Protein AF-A0A542B113-F1 (afdb_monomer_lite)

Structure (mmCIF, N/CA/C/O backbone):
dat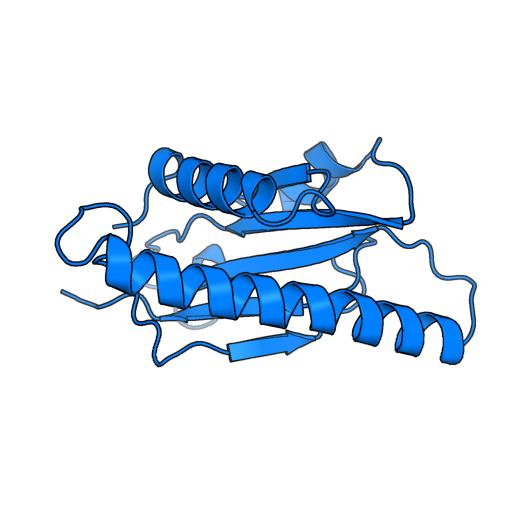a_AF-A0A542B113-F1
#
_entry.id   AF-A0A542B113-F1
#
loop_
_atom_site.group_PDB
_atom_site.id
_atom_site.type_symbol
_atom_site.label_atom_id
_atom_site.label_alt_id
_atom_site.label_comp_id
_atom_site.label_asym_id
_atom_site.label_entity_id
_atom_site.label_seq_id
_atom_site.pdbx_PDB_ins_code
_atom_site.Cartn_x
_atom_site.Cartn_y
_atom_site.Cartn_z
_atom_site.occupancy
_atom_site.B_iso_or_equiv
_atom_site.auth_seq_id
_atom_site.auth_comp_id
_atom_site.auth_asym_id
_atom_site.auth_atom_id
_atom_site.pdbx_PDB_model_num
ATOM 1 N N . MET A 1 1 ? -9.729 6.987 15.997 1.00 68.25 1 MET A N 1
ATOM 2 C CA . MET A 1 1 ? -8.638 7.813 15.447 1.00 68.25 1 MET A CA 1
ATOM 3 C C . MET A 1 1 ? -7.446 6.905 15.204 1.00 68.25 1 MET A C 1
ATOM 5 O O . MET A 1 1 ? -7.025 6.197 16.123 1.00 68.25 1 MET A O 1
ATOM 9 N N . ILE A 1 2 ? -6.963 6.889 13.962 1.00 77.31 2 ILE A N 1
ATOM 10 C CA . ILE A 1 2 ? -5.740 6.185 13.570 1.00 77.31 2 ILE A CA 1
ATOM 11 C C . ILE A 1 2 ? -4.550 7.039 14.010 1.00 77.31 2 ILE A C 1
ATOM 13 O O . ILE A 1 2 ? -4.534 8.242 13.776 1.00 77.31 2 ILE A O 1
ATOM 17 N N . THR A 1 3 ? -3.597 6.423 14.702 1.00 83.06 3 THR A N 1
ATOM 18 C CA . THR A 1 3 ? -2.345 7.059 15.127 1.00 83.06 3 THR A CA 1
ATOM 19 C C . THR A 1 3 ? -1.192 6.494 14.310 1.00 83.06 3 THR A C 1
ATOM 21 O O . THR A 1 3 ? -1.304 5.391 13.773 1.00 83.06 3 THR A O 1
ATOM 24 N N . GLU A 1 4 ? -0.066 7.201 14.273 1.00 84.25 4 GLU A N 1
ATOM 25 C CA . GLU A 1 4 ? 1.159 6.738 13.609 1.00 84.25 4 GLU A CA 1
ATOM 26 C C . GLU A 1 4 ? 1.586 5.349 14.103 1.00 84.25 4 GLU A C 1
ATOM 28 O O . GLU A 1 4 ? 1.795 4.446 13.303 1.00 84.25 4 GLU A O 1
ATOM 33 N N . ALA A 1 5 ? 1.580 5.119 15.421 1.00 85.38 5 ALA A N 1
ATOM 34 C CA . ALA A 1 5 ? 1.915 3.816 16.000 1.00 85.38 5 ALA A CA 1
ATOM 35 C C . ALA A 1 5 ? 0.974 2.684 15.543 1.00 85.38 5 ALA A C 1
ATOM 37 O O . ALA A 1 5 ? 1.412 1.552 15.345 1.00 85.38 5 ALA A O 1
ATOM 38 N N . LYS A 1 6 ? -0.326 2.967 15.370 1.00 85.62 6 LYS A N 1
ATOM 39 C CA . LYS A 1 6 ? -1.275 1.975 14.841 1.00 85.62 6 LYS A CA 1
ATOM 40 C C . LYS A 1 6 ? -1.009 1.689 13.371 1.00 85.62 6 LYS A C 1
ATOM 42 O O . LYS A 1 6 ? -1.019 0.530 12.974 1.00 85.62 6 LYS A O 1
ATOM 47 N N . LEU A 1 7 ? -0.796 2.739 12.586 1.00 88.19 7 LEU A N 1
ATOM 48 C CA . LEU A 1 7 ? -0.537 2.637 11.159 1.00 88.19 7 LEU A CA 1
ATOM 49 C C . LEU A 1 7 ? 0.755 1.859 10.893 1.00 88.19 7 LEU A C 1
ATOM 51 O O . LEU A 1 7 ? 0.715 0.863 10.177 1.00 88.19 7 LEU A O 1
ATOM 55 N N . SER A 1 8 ? 1.843 2.231 11.567 1.00 89.31 8 SER A N 1
ATOM 56 C CA . SER A 1 8 ? 3.124 1.526 11.509 1.00 89.31 8 SER A CA 1
ATOM 57 C C . SER A 1 8 ? 2.965 0.046 11.869 1.00 89.31 8 SER A C 1
ATOM 59 O O . SER A 1 8 ? 3.348 -0.822 11.087 1.00 89.31 8 SER A O 1
ATOM 61 N N . ARG A 1 9 ? 2.254 -0.273 12.962 1.00 90.12 9 ARG A N 1
ATOM 62 C CA . ARG A 1 9 ? 1.971 -1.666 13.342 1.00 90.12 9 ARG A CA 1
ATOM 63 C C . ARG A 1 9 ? 1.197 -2.437 12.268 1.00 90.12 9 ARG A C 1
ATOM 65 O O . ARG A 1 9 ? 1.517 -3.591 12.002 1.00 90.12 9 ARG A O 1
ATOM 72 N N . ILE A 1 10 ? 0.185 -1.828 11.646 1.00 90.12 10 ILE A N 1
ATOM 73 C CA . ILE A 1 10 ? -0.560 -2.464 10.546 1.00 90.12 10 ILE A CA 1
ATOM 74 C C . ILE A 1 10 ? 0.379 -2.735 9.366 1.00 90.12 10 ILE A C 1
ATOM 76 O O . ILE A 1 10 ? 0.360 -3.833 8.815 1.00 90.12 10 ILE A O 1
ATOM 80 N N . GLN A 1 11 ? 1.237 -1.777 9.011 1.00 92.12 11 GLN A N 1
ATOM 81 C CA . GLN A 1 11 ? 2.191 -1.942 7.917 1.00 92.12 11 GLN A CA 1
ATOM 82 C C . GLN A 1 11 ? 3.249 -3.018 8.210 1.00 92.12 11 GLN A C 1
ATOM 84 O O . GLN A 1 11 ? 3.617 -3.771 7.312 1.00 92.12 11 GLN A O 1
ATOM 89 N N . GLU A 1 12 ? 3.752 -3.106 9.443 1.00 92.62 12 GLU A N 1
ATOM 90 C CA . GLU A 1 12 ? 4.682 -4.160 9.874 1.00 92.62 12 GLU A CA 1
ATOM 91 C C . GLU A 1 12 ? 4.045 -5.547 9.767 1.00 92.62 12 GLU A C 1
ATOM 93 O O . GLU A 1 12 ? 4.648 -6.468 9.214 1.00 92.62 12 GLU A O 1
ATOM 98 N N . MET A 1 13 ? 2.805 -5.692 10.245 1.00 91.81 13 MET A N 1
ATOM 99 C CA . MET A 1 13 ? 2.077 -6.955 10.143 1.00 91.81 13 MET A CA 1
ATOM 100 C C . MET A 1 13 ? 1.790 -7.327 8.679 1.00 91.81 13 MET A C 1
ATOM 102 O O . MET A 1 13 ? 1.911 -8.495 8.317 1.00 91.81 13 MET A O 1
ATOM 106 N N . ALA A 1 14 ? 1.473 -6.348 7.828 1.00 91.62 14 ALA A N 1
ATOM 107 C CA . ALA A 1 14 ? 1.259 -6.568 6.400 1.00 91.62 14 ALA A CA 1
ATOM 108 C C . ALA A 1 14 ? 2.533 -7.031 5.683 1.00 91.62 14 ALA A C 1
ATOM 110 O O . ALA A 1 14 ? 2.501 -7.969 4.892 1.00 91.62 14 ALA A O 1
ATOM 111 N N . LYS A 1 15 ? 3.673 -6.403 5.987 1.00 92.19 15 LYS A N 1
ATOM 112 C CA . LYS A 1 15 ? 4.979 -6.798 5.451 1.00 92.19 15 LYS A CA 1
ATOM 113 C C . LYS A 1 15 ? 5.392 -8.200 5.911 1.00 92.19 15 LYS A C 1
ATOM 115 O O . LYS A 1 15 ? 5.993 -8.939 5.138 1.00 92.19 15 LYS A O 1
ATOM 120 N N . ALA A 1 16 ? 5.064 -8.583 7.146 1.00 91.44 16 ALA A N 1
ATOM 121 C CA . ALA A 1 16 ? 5.314 -9.938 7.636 1.00 91.44 16 ALA A CA 1
ATOM 122 C C . ALA A 1 16 ? 4.499 -11.000 6.871 1.00 91.44 16 ALA A C 1
ATOM 124 O O . ALA A 1 16 ? 4.995 -12.104 6.655 1.00 91.44 16 ALA A O 1
ATOM 125 N N . ASP A 1 17 ? 3.279 -10.664 6.440 1.00 90.94 17 ASP A N 1
ATOM 126 C CA . ASP A 1 17 ? 2.419 -11.549 5.643 1.00 90.94 17 ASP A CA 1
ATOM 127 C C . ASP A 1 17 ? 2.775 -11.562 4.148 1.00 90.94 17 ASP A C 1
ATOM 129 O O . ASP A 1 17 ? 2.632 -12.590 3.485 1.00 90.94 17 ASP A O 1
ATOM 133 N N . ASN A 1 18 ? 3.289 -10.447 3.623 1.00 89.75 18 ASN A N 1
ATOM 134 C CA . ASN A 1 18 ? 3.697 -10.260 2.229 1.00 89.75 18 ASN A CA 1
ATOM 135 C C . ASN A 1 18 ? 5.179 -9.816 2.156 1.00 89.75 18 ASN A C 1
ATOM 137 O O . ASN A 1 18 ? 5.452 -8.622 1.992 1.00 89.75 18 ASN A O 1
ATOM 141 N N . PRO A 1 19 ? 6.149 -10.753 2.293 1.00 89.31 19 PRO A N 1
ATOM 142 C CA . PRO A 1 19 ? 7.594 -10.464 2.341 1.00 89.31 19 PRO A CA 1
ATOM 143 C C . PRO A 1 19 ? 8.180 -9.818 1.073 1.00 89.31 19 PRO A C 1
ATOM 145 O O . PRO A 1 19 ? 9.345 -9.393 1.044 1.00 89.31 19 PRO A O 1
ATOM 148 N N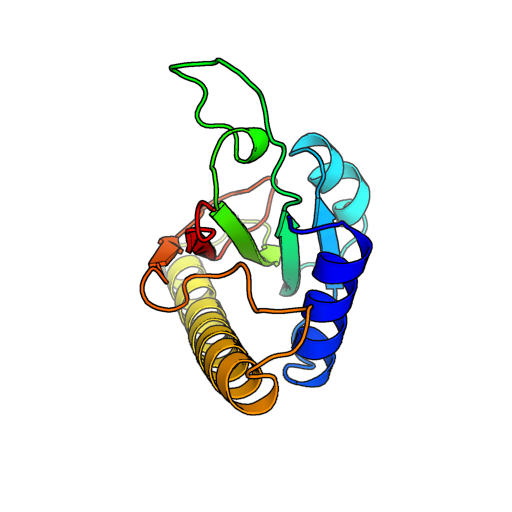 . GLU A 1 20 ? 7.405 -9.788 -0.006 1.00 91.50 20 GLU A N 1
ATOM 149 C CA . GLU A 1 20 ? 7.693 -9.060 -1.232 1.00 91.50 20 GLU A CA 1
ATOM 150 C C . GLU A 1 20 ? 7.690 -7.543 -1.000 1.00 91.50 20 GLU A C 1
ATOM 152 O O . GLU A 1 20 ? 8.466 -6.842 -1.645 1.00 91.50 20 GLU A O 1
ATOM 157 N N . ILE A 1 21 ? 6.926 -7.049 -0.017 1.00 92.44 21 ILE A N 1
ATOM 158 C CA . ILE A 1 21 ? 6.996 -5.664 0.462 1.00 92.44 21 ILE A CA 1
ATOM 159 C C . ILE A 1 21 ? 8.350 -5.454 1.150 1.00 92.44 21 ILE A C 1
ATOM 161 O O . ILE A 1 21 ? 8.585 -5.894 2.279 1.00 92.44 21 ILE A O 1
ATOM 165 N N . LYS A 1 22 ? 9.273 -4.762 0.479 1.00 91.31 22 LYS A N 1
ATOM 166 C CA . LYS A 1 22 ? 10.623 -4.516 1.010 1.00 91.31 22 LYS A CA 1
ATOM 167 C C . LYS A 1 22 ? 10.647 -3.369 1.997 1.00 91.31 22 LYS A C 1
ATOM 169 O O . LYS A 1 22 ? 11.343 -3.458 3.012 1.00 91.31 22 LYS A O 1
ATOM 174 N N . HIS A 1 23 ? 9.798 -2.370 1.789 1.00 90.25 23 HIS A N 1
ATOM 175 C CA . HIS A 1 23 ? 9.740 -1.178 2.628 1.00 90.25 23 HIS A CA 1
ATOM 176 C C . HIS A 1 23 ? 8.313 -0.869 3.044 1.00 90.25 23 HIS A C 1
ATOM 178 O O . HIS A 1 23 ? 7.389 -0.955 2.240 1.00 90.25 23 HIS A O 1
ATOM 184 N N . ASN A 1 24 ? 8.144 -0.490 4.305 1.00 90.50 24 ASN A N 1
ATOM 185 C CA . ASN A 1 24 ? 6.943 0.151 4.804 1.00 90.50 24 ASN A CA 1
ATOM 186 C C . ASN A 1 24 ? 7.308 1.545 5.315 1.00 90.50 24 ASN A C 1
ATOM 188 O O . ASN A 1 24 ? 8.206 1.695 6.137 1.00 90.50 24 ASN A O 1
ATOM 192 N N . ILE A 1 25 ? 6.640 2.569 4.798 1.00 89.69 25 ILE A N 1
ATOM 193 C CA . ILE A 1 25 ? 6.945 3.966 5.119 1.00 89.69 25 ILE A CA 1
ATOM 194 C C . ILE A 1 25 ? 5.656 4.627 5.583 1.00 89.69 25 ILE A C 1
ATOM 196 O O . ILE A 1 25 ? 4.631 4.536 4.906 1.00 89.69 25 ILE A O 1
ATOM 200 N N . THR A 1 26 ? 5.680 5.270 6.745 1.00 88.88 26 THR A N 1
ATOM 201 C CA . THR A 1 26 ? 4.566 6.109 7.185 1.00 88.88 26 THR A CA 1
ATOM 202 C C . THR A 1 26 ? 4.780 7.524 6.658 1.00 88.88 26 THR A C 1
ATOM 204 O O . THR A 1 26 ? 5.831 8.117 6.882 1.00 88.88 26 THR A O 1
ATOM 207 N N . LEU A 1 27 ? 3.795 8.047 5.934 1.00 83.56 27 LEU A N 1
ATOM 208 C CA . LEU A 1 27 ? 3.799 9.387 5.362 1.00 83.56 27 LEU A CA 1
ATOM 209 C C . LEU A 1 27 ? 2.896 10.295 6.192 1.00 83.56 27 LEU A C 1
ATOM 211 O O . LEU A 1 27 ? 1.734 9.960 6.448 1.00 83.56 27 LEU A O 1
ATOM 215 N N . VAL A 1 28 ? 3.420 11.456 6.576 1.00 76.62 28 VAL A N 1
ATOM 216 C CA . VAL A 1 28 ? 2.618 12.545 7.148 1.00 76.62 28 VAL A CA 1
ATOM 217 C C . VAL A 1 28 ? 2.269 13.544 6.047 1.00 76.62 28 VAL A C 1
ATOM 219 O O . VAL A 1 28 ? 1.158 14.075 6.016 1.00 76.62 28 VAL A O 1
ATOM 222 N N . THR A 1 29 ? 3.198 13.759 5.114 1.00 73.56 29 THR A N 1
ATOM 223 C CA . THR A 1 29 ? 3.035 14.618 3.938 1.00 73.56 29 THR A CA 1
ATOM 224 C C . THR A 1 29 ? 3.629 13.968 2.684 1.00 73.56 29 THR A C 1
ATOM 226 O O . THR A 1 29 ? 4.466 13.071 2.771 1.00 73.56 29 THR A O 1
ATOM 229 N N . ASP A 1 30 ? 3.241 14.445 1.499 1.00 71.44 30 ASP A N 1
ATOM 230 C CA . ASP A 1 30 ? 3.821 13.978 0.228 1.00 71.44 30 ASP A CA 1
ATOM 231 C C . ASP A 1 30 ? 5.314 14.334 0.078 1.00 71.44 30 ASP A C 1
ATOM 233 O O . ASP A 1 30 ? 6.027 13.720 -0.719 1.00 71.44 30 ASP A O 1
ATOM 237 N N . GLU A 1 31 ? 5.804 15.330 0.823 1.00 76.69 31 GLU A N 1
ATOM 238 C CA . GLU A 1 31 ? 7.213 15.744 0.805 1.00 76.69 31 GLU A CA 1
ATOM 239 C C . GLU A 1 31 ? 8.128 14.666 1.404 1.00 76.69 31 GLU A C 1
ATOM 241 O O . GLU A 1 31 ? 9.264 14.490 0.953 1.00 76.69 31 GLU A O 1
ATOM 246 N N . ASP A 1 32 ? 7.599 13.876 2.343 1.00 73.88 32 ASP A N 1
ATOM 247 C CA . ASP A 1 32 ? 8.319 12.792 3.012 1.00 73.88 32 ASP A CA 1
ATOM 248 C C . ASP A 1 32 ? 8.744 11.691 2.026 1.00 73.88 32 ASP A C 1
ATOM 250 O O . ASP A 1 32 ? 9.775 11.038 2.209 1.00 73.88 32 ASP A O 1
ATOM 254 N N . VAL A 1 33 ? 7.997 11.506 0.931 1.00 79.56 33 VAL A N 1
ATOM 255 C CA . VAL A 1 33 ? 8.246 10.441 -0.052 1.00 79.56 33 VAL A CA 1
ATOM 256 C C . VAL A 1 33 ? 9.652 10.545 -0.626 1.00 79.56 33 VAL A C 1
ATOM 258 O O . VAL A 1 33 ? 10.385 9.557 -0.645 1.00 79.56 33 VAL A O 1
ATOM 261 N N . ALA A 1 34 ? 10.069 11.737 -1.058 1.00 76.12 34 ALA A N 1
ATOM 262 C CA . ALA A 1 34 ? 11.384 11.927 -1.665 1.00 76.12 34 ALA A CA 1
ATOM 263 C C . ALA A 1 34 ? 12.525 11.704 -0.658 1.00 76.12 34 ALA A C 1
ATOM 265 O O . ALA A 1 34 ? 13.608 11.269 -1.047 1.00 76.12 34 ALA A O 1
ATOM 266 N N . ILE A 1 35 ? 12.279 11.959 0.631 1.00 78.25 35 ILE A N 1
ATOM 267 C CA . ILE A 1 35 ? 13.257 11.764 1.705 1.00 78.25 35 ILE A CA 1
ATOM 268 C C . ILE A 1 35 ? 13.502 10.269 1.925 1.00 78.25 35 ILE A C 1
ATOM 270 O O . ILE A 1 35 ? 14.652 9.834 1.962 1.00 78.25 35 ILE A O 1
ATOM 274 N N . PHE A 1 36 ? 12.434 9.475 2.019 1.00 76.75 36 PHE A N 1
ATOM 275 C CA . PHE A 1 36 ? 12.539 8.046 2.321 1.00 76.75 36 PHE A CA 1
ATOM 276 C C . PHE A 1 36 ? 12.904 7.176 1.115 1.00 76.75 36 PHE A C 1
ATOM 278 O O . PHE A 1 36 ? 13.395 6.063 1.290 1.00 76.75 36 PHE A O 1
ATOM 285 N N . THR A 1 37 ? 12.678 7.657 -0.109 1.00 78.69 37 THR A N 1
ATOM 286 C CA . THR A 1 37 ? 12.806 6.828 -1.321 1.00 78.69 37 THR A CA 1
ATOM 287 C C . THR A 1 37 ? 14.003 7.165 -2.206 1.00 78.69 37 THR A C 1
ATOM 289 O O . THR A 1 37 ? 14.253 6.455 -3.189 1.00 78.69 37 THR A O 1
ATOM 292 N N . ARG A 1 38 ? 14.772 8.209 -1.859 1.00 76.69 38 ARG A N 1
ATOM 293 C CA . ARG A 1 38 ? 15.922 8.684 -2.646 1.00 76.69 38 ARG A CA 1
ATOM 294 C C . ARG A 1 38 ? 16.880 7.552 -3.013 1.00 76.69 38 ARG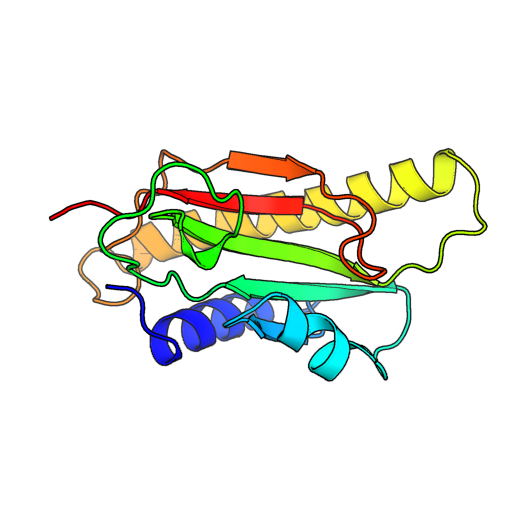 A C 1
ATOM 296 O O . ARG A 1 38 ? 17.159 7.346 -4.192 1.00 76.69 38 ARG A O 1
ATOM 303 N N . ASP A 1 39 ? 17.289 6.778 -2.013 1.00 78.75 39 ASP A N 1
ATOM 304 C CA . ASP A 1 39 ? 18.347 5.768 -2.135 1.00 78.75 39 ASP A CA 1
ATOM 305 C C . ASP A 1 39 ? 17.787 4.342 -2.328 1.00 78.75 39 ASP A C 1
ATOM 307 O O . ASP A 1 39 ? 18.520 3.357 -2.263 1.00 78.75 39 ASP A O 1
ATOM 311 N N . MET A 1 40 ? 16.477 4.217 -2.570 1.00 83.00 40 MET A N 1
ATOM 312 C CA . MET A 1 40 ? 15.821 2.924 -2.757 1.00 83.00 40 MET A CA 1
ATOM 313 C C . MET A 1 40 ? 16.153 2.318 -4.134 1.00 83.00 40 MET A C 1
ATOM 315 O O . MET A 1 40 ? 16.079 3.044 -5.134 1.00 83.00 40 MET A O 1
ATOM 319 N N . PRO A 1 41 ? 16.487 1.018 -4.218 1.00 81.00 41 PRO A N 1
ATOM 320 C CA . PRO A 1 41 ? 16.628 0.310 -5.487 1.00 81.00 41 PRO A CA 1
ATOM 321 C C . PRO A 1 41 ? 15.358 0.363 -6.352 1.00 81.00 41 PRO A C 1
ATOM 323 O O . PRO A 1 41 ? 14.242 0.489 -5.847 1.00 81.00 41 PRO A O 1
ATOM 326 N N . GLY A 1 42 ? 15.536 0.275 -7.673 1.00 80.94 42 GLY A N 1
ATOM 327 C CA . GLY A 1 42 ? 14.424 0.050 -8.601 1.00 80.94 42 GLY A CA 1
ATOM 328 C C . GLY A 1 42 ? 13.807 -1.339 -8.412 1.00 80.94 42 GLY A C 1
ATOM 329 O O . GLY A 1 42 ? 14.451 -2.238 -7.875 1.00 80.94 42 GLY A O 1
ATOM 330 N N . ASP A 1 43 ? 12.558 -1.494 -8.847 1.00 81.44 43 ASP A N 1
ATOM 331 C CA . ASP A 1 43 ? 11.777 -2.739 -8.825 1.00 81.44 43 ASP A CA 1
ATOM 332 C C . ASP A 1 43 ? 11.504 -3.320 -7.423 1.00 81.44 43 ASP A C 1
ATOM 334 O O . ASP A 1 43 ? 11.087 -4.470 -7.274 1.00 81.44 43 ASP A O 1
ATOM 338 N N . GLU A 1 44 ? 11.661 -2.514 -6.371 1.00 88.38 44 GLU A N 1
ATOM 339 C CA . GLU A 1 44 ? 11.240 -2.879 -5.019 1.00 88.38 44 GLU A CA 1
ATOM 340 C C . GLU A 1 44 ? 9.802 -2.438 -4.735 1.00 88.38 44 GLU A C 1
ATOM 342 O O . GLU A 1 44 ? 9.416 -1.298 -5.009 1.00 88.38 44 GLU A O 1
ATOM 347 N N . LEU A 1 45 ? 9.016 -3.352 -4.156 1.00 91.25 45 LEU A N 1
ATOM 348 C CA . LEU A 1 45 ? 7.649 -3.090 -3.722 1.00 91.25 45 LEU A CA 1
ATOM 349 C C . LEU A 1 45 ? 7.652 -2.373 -2.371 1.00 91.25 45 LEU A C 1
ATOM 351 O O . LEU A 1 45 ? 8.249 -2.844 -1.395 1.00 91.25 45 LEU A O 1
ATOM 355 N N . VAL A 1 46 ? 6.924 -1.265 -2.301 1.00 93.25 46 VAL A N 1
ATOM 356 C CA . VAL A 1 46 ? 6.822 -0.405 -1.123 1.00 93.25 46 VAL A CA 1
ATOM 357 C C . VAL A 1 46 ? 5.374 -0.245 -0.708 1.00 93.25 46 VAL A C 1
ATOM 359 O O . VAL A 1 46 ? 4.508 -0.002 -1.546 1.00 93.25 46 VAL A O 1
ATOM 362 N N . LEU A 1 47 ? 5.136 -0.329 0.599 1.00 94.25 47 LEU A N 1
ATOM 363 C CA . LEU A 1 47 ? 3.872 0.007 1.236 1.00 94.25 47 LEU A CA 1
ATOM 364 C C . LEU A 1 47 ? 3.988 1.357 1.950 1.00 94.25 47 LEU A C 1
ATOM 366 O O . LEU A 1 47 ? 4.497 1.439 3.071 1.00 94.25 47 LEU A O 1
ATOM 370 N N . PHE A 1 48 ? 3.463 2.412 1.345 1.00 92.56 48 PHE A N 1
ATOM 371 C CA . PHE A 1 48 ? 3.266 3.678 2.038 1.00 92.56 48 PHE A CA 1
ATOM 372 C C . PHE A 1 48 ? 1.949 3.644 2.809 1.00 92.56 48 PHE A C 1
ATOM 374 O O . PHE A 1 48 ? 0.935 3.185 2.293 1.00 92.56 48 PHE A O 1
ATOM 381 N N . GLY A 1 49 ? 1.948 4.134 4.039 1.00 90.69 49 GLY A N 1
ATOM 382 C CA . GLY A 1 49 ? 0.750 4.328 4.846 1.00 90.69 49 GLY A CA 1
ATOM 383 C C . GLY A 1 49 ? 0.626 5.804 5.156 1.00 90.69 49 GLY A C 1
ATOM 384 O O . GLY A 1 49 ? 1.575 6.388 5.668 1.00 90.69 49 GLY A O 1
ATOM 385 N N . VAL A 1 50 ? -0.517 6.412 4.862 1.00 87.69 50 VAL A N 1
ATOM 386 C CA . VAL A 1 50 ? -0.721 7.844 5.102 1.00 87.69 50 VAL A CA 1
ATOM 387 C C . VAL A 1 50 ? -1.420 8.043 6.432 1.00 87.69 50 VAL A C 1
ATOM 389 O O . VAL A 1 50 ? -2.476 7.454 6.679 1.00 87.69 50 VAL A O 1
ATOM 392 N N . LEU A 1 51 ? -0.851 8.888 7.288 1.00 81.94 51 LEU A N 1
ATOM 393 C CA . LEU A 1 51 ? -1.520 9.292 8.513 1.00 81.94 51 LEU A CA 1
ATOM 394 C C . LEU A 1 51 ? -2.694 10.224 8.159 1.00 81.94 51 LEU A C 1
ATOM 396 O O . LEU A 1 51 ? -2.467 11.313 7.629 1.00 81.94 51 LEU A O 1
ATOM 400 N N . PRO A 1 52 ? -3.950 9.850 8.460 1.00 69.00 52 PRO A N 1
ATOM 401 C CA . PRO A 1 52 ? -5.078 10.742 8.230 1.00 69.00 52 PRO A CA 1
ATOM 402 C C . PRO A 1 52 ? -4.969 11.948 9.166 1.00 69.00 52 PRO A C 1
ATOM 404 O O . PRO A 1 52 ? -5.004 11.801 10.391 1.00 69.00 52 PRO A O 1
ATOM 407 N N . SER A 1 53 ? -4.845 13.150 8.603 1.00 57.50 53 SER A N 1
ATOM 408 C CA . SER A 1 53 ? -4.861 14.387 9.382 1.00 57.50 53 SER A CA 1
ATOM 409 C C . SER A 1 53 ? -6.298 14.910 9.468 1.00 57.50 53 SER A C 1
ATOM 411 O O . SER A 1 53 ? -6.975 15.098 8.462 1.00 57.50 53 SER A O 1
ATOM 413 N N . PHE A 1 54 ? -6.815 15.127 10.678 1.00 54.88 54 PHE A N 1
ATOM 414 C CA . PHE A 1 54 ? -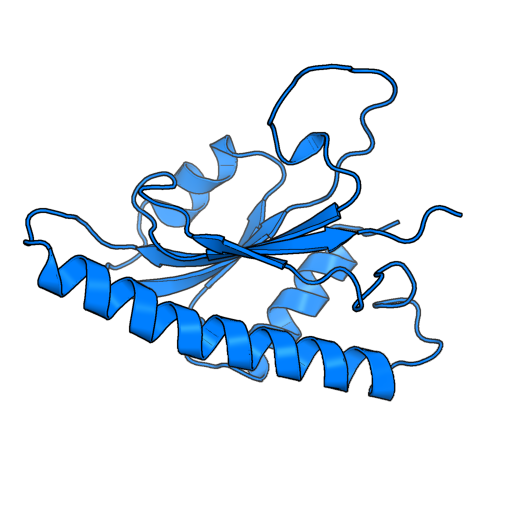8.094 15.816 10.850 1.00 54.88 54 PHE A CA 1
ATOM 415 C C . PHE A 1 54 ? -7.857 17.320 10.694 1.00 54.88 54 PHE A C 1
ATOM 417 O O . PHE A 1 54 ? -7.647 18.032 11.673 1.00 54.88 54 PHE A O 1
ATOM 424 N N . GLY A 1 55 ? -7.866 17.808 9.455 1.00 45.12 55 GLY A N 1
ATOM 425 C CA . GLY A 1 55 ? -7.983 19.235 9.185 1.00 45.12 55 GLY A CA 1
ATOM 426 C C . GLY A 1 55 ? -9.436 19.654 9.368 1.00 45.12 55 GLY A C 1
ATOM 427 O O . GLY A 1 55 ? -10.256 19.408 8.487 1.00 45.12 55 GLY A O 1
ATOM 428 N N . LEU A 1 56 ? -9.767 20.252 10.515 1.00 37.91 56 LEU A N 1
ATOM 429 C CA . LEU A 1 56 ? -11.009 21.007 10.650 1.00 37.91 56 LEU A CA 1
ATOM 430 C C . LEU A 1 56 ? -11.033 22.054 9.525 1.00 37.91 56 LEU A C 1
ATOM 432 O O . LEU A 1 56 ? -10.170 22.924 9.465 1.00 37.91 56 LEU A O 1
ATOM 436 N N . ASP A 1 57 ? -12.046 21.938 8.670 1.00 44.81 57 ASP A N 1
ATOM 437 C CA . ASP A 1 57 ? -12.595 23.038 7.881 1.00 44.81 57 ASP A CA 1
ATOM 438 C C . ASP A 1 57 ? -11.870 23.446 6.583 1.00 44.81 57 ASP A C 1
ATOM 440 O O . ASP A 1 57 ? -11.525 24.607 6.425 1.00 44.81 57 ASP A O 1
ATOM 444 N N . PHE A 1 58 ? -11.714 22.558 5.586 1.00 41.19 58 PHE A N 1
ATOM 445 C CA . PHE A 1 58 ? -11.367 23.012 4.224 1.00 41.19 58 PHE A CA 1
ATOM 446 C C . PHE A 1 58 ? -12.068 22.218 3.116 1.00 41.19 58 PHE A C 1
ATOM 448 O O . PHE A 1 58 ? -11.737 21.076 2.806 1.00 41.19 58 PHE A O 1
ATOM 455 N N . LYS A 1 59 ? -13.040 22.874 2.473 1.00 39.66 59 LYS A N 1
ATOM 456 C CA . LYS A 1 59 ? -13.534 22.516 1.140 1.00 39.66 59 LYS A CA 1
ATOM 457 C C . LYS A 1 59 ? -12.423 22.845 0.127 1.00 39.66 59 LYS A C 1
ATOM 459 O O . LYS A 1 59 ? -12.020 24.001 0.067 1.00 39.66 59 LYS A O 1
ATOM 464 N N . ASN A 1 60 ? -12.007 21.868 -0.686 1.00 39.78 60 ASN A N 1
ATOM 465 C CA . ASN A 1 60 ? -11.227 22.016 -1.937 1.00 39.78 60 ASN A CA 1
ATOM 466 C C . ASN A 1 60 ? -9.693 21.826 -1.927 1.00 39.78 60 ASN A C 1
ATOM 468 O O . ASN A 1 60 ? -9.013 22.511 -2.687 1.00 39.78 60 ASN A O 1
ATOM 472 N N . LEU A 1 61 ? -9.128 20.860 -1.199 1.00 44.44 61 LEU A N 1
ATOM 473 C CA . LEU A 1 61 ? -7.756 20.403 -1.489 1.00 44.44 61 LEU A CA 1
ATOM 474 C C . LEU A 1 61 ? -7.713 18.878 -1.625 1.00 44.44 61 LEU A C 1
ATOM 476 O O . LEU A 1 61 ? -8.137 18.160 -0.725 1.00 44.44 61 LEU A O 1
ATOM 480 N N . ASP A 1 62 ? -7.204 18.397 -2.761 1.00 52.22 62 ASP A N 1
ATOM 481 C CA . ASP A 1 62 ? -7.122 16.973 -3.139 1.00 52.22 62 ASP A CA 1
ATOM 482 C C . ASP A 1 62 ? -5.984 16.221 -2.415 1.00 52.22 62 ASP A C 1
ATOM 484 O O . ASP A 1 62 ? -5.589 15.121 -2.795 1.00 52.22 62 ASP A O 1
ATOM 488 N N . GLU A 1 63 ? -5.432 16.823 -1.362 1.00 57.62 63 GLU A N 1
ATOM 489 C CA . GLU A 1 63 ? -4.334 16.259 -0.589 1.00 57.62 63 GLU A CA 1
ATOM 490 C C . GLU A 1 63 ? -4.845 15.165 0.361 1.00 57.62 63 GLU A C 1
ATOM 492 O O . GLU A 1 63 ? -5.871 15.321 1.032 1.00 57.62 63 GLU A O 1
ATOM 497 N N . PHE A 1 64 ? -4.104 14.059 0.475 1.00 57.94 64 PHE A N 1
ATOM 498 C CA . PHE A 1 64 ? -4.475 12.907 1.312 1.00 57.94 64 PHE A CA 1
ATOM 499 C C . PHE A 1 64 ? -4.700 13.276 2.782 1.00 57.94 64 PHE A C 1
ATOM 501 O O . PHE A 1 64 ? -5.533 12.670 3.457 1.00 57.94 64 PHE A O 1
ATOM 508 N N . LYS A 1 65 ? -4.046 14.347 3.245 1.00 51.72 65 LYS A N 1
ATOM 509 C CA . LYS A 1 65 ? -4.217 14.930 4.578 1.00 51.72 65 LYS A CA 1
ATOM 510 C C . LYS A 1 65 ? -5.640 15.440 4.860 1.00 51.72 65 LYS A C 1
ATOM 512 O O . LYS A 1 65 ? -5.923 15.751 6.007 1.00 51.72 65 LYS A O 1
ATOM 517 N N . HIS A 1 66 ? -6.525 15.538 3.866 1.00 56.28 66 HIS A N 1
ATOM 518 C CA . HIS A 1 66 ? -7.893 16.053 4.019 1.00 56.28 66 HIS A CA 1
ATOM 519 C C . HIS A 1 66 ? -8.994 14.998 3.856 1.00 56.28 66 HIS A C 1
ATOM 521 O O . HIS A 1 66 ? -10.171 15.300 4.063 1.00 56.28 66 HIS A O 1
ATOM 527 N N . LYS A 1 67 ? -8.649 13.758 3.491 1.00 57.66 67 LYS A N 1
ATOM 528 C CA . LYS A 1 67 ? -9.627 12.682 3.291 1.00 57.66 67 LYS A CA 1
ATOM 529 C C . LYS A 1 67 ? -9.817 11.946 4.622 1.00 57.66 67 LYS A C 1
ATOM 531 O O . LYS A 1 67 ? -8.845 11.498 5.221 1.00 57.66 67 LYS A O 1
ATOM 536 N N . ASN A 1 68 ? -11.063 11.800 5.093 1.00 73.31 68 ASN A N 1
ATOM 537 C CA . ASN A 1 68 ? -11.393 10.976 6.272 1.00 73.31 68 ASN A CA 1
ATOM 538 C C . ASN A 1 68 ? -11.309 9.478 5.926 1.00 73.31 68 ASN A C 1
ATOM 540 O O . ASN A 1 68 ? -12.288 8.734 6.009 1.00 73.31 68 ASN A O 1
ATOM 544 N N . LYS A 1 69 ? -10.134 9.064 5.462 1.00 81.06 69 LYS A N 1
ATOM 545 C CA . LYS A 1 69 ? -9.858 7.743 4.928 1.00 81.06 69 LYS A CA 1
ATOM 546 C C . LYS A 1 69 ? -8.564 7.207 5.512 1.00 81.06 69 LYS A C 1
ATOM 548 O O . LYS A 1 69 ? -7.626 7.956 5.771 1.00 81.06 69 LYS A O 1
ATOM 553 N N . MET A 1 70 ? -8.505 5.898 5.689 1.00 86.00 70 MET A N 1
ATOM 554 C CA . MET A 1 70 ? -7.236 5.201 5.780 1.00 86.00 70 MET A CA 1
ATOM 555 C C . MET A 1 70 ? -6.715 5.004 4.364 1.00 86.00 70 MET A C 1
ATOM 557 O O . MET A 1 70 ? -7.439 4.464 3.532 1.00 86.00 70 MET A O 1
ATOM 561 N N . ILE A 1 71 ? -5.490 5.449 4.093 1.00 88.44 71 ILE A N 1
ATOM 562 C CA . ILE A 1 71 ? -4.906 5.396 2.753 1.00 88.44 71 ILE A CA 1
ATOM 563 C C . ILE A 1 71 ? -3.578 4.659 2.818 1.00 88.44 71 ILE A C 1
ATOM 565 O O . ILE A 1 71 ? -2.736 4.928 3.678 1.00 88.44 71 ILE A O 1
ATOM 569 N N . PHE A 1 72 ? -3.403 3.743 1.879 1.00 91.88 72 PHE A N 1
ATOM 570 C CA . PHE A 1 72 ? -2.163 3.039 1.634 1.00 91.88 72 PHE A CA 1
ATOM 571 C C . PHE A 1 72 ? -1.791 3.174 0.165 1.00 91.88 72 PHE A C 1
ATOM 573 O O . PHE A 1 72 ? -2.660 3.105 -0.696 1.00 91.88 72 PHE A O 1
ATOM 580 N N . PHE A 1 73 ? -0.506 3.282 -0.135 1.00 92.81 73 PHE A N 1
ATOM 581 C CA . PHE A 1 73 ? -0.014 3.087 -1.491 1.00 92.81 73 PHE A CA 1
ATOM 582 C C . PHE A 1 73 ? 0.827 1.830 -1.534 1.00 92.81 73 PHE A C 1
ATOM 584 O O . PHE A 1 73 ? 1.725 1.660 -0.713 1.00 92.81 73 PHE A O 1
ATOM 591 N N . LEU A 1 74 ? 0.553 0.970 -2.505 1.00 94.75 74 LEU A N 1
ATOM 592 C CA . LEU A 1 74 ? 1.360 -0.207 -2.778 1.00 94.75 74 LEU A CA 1
ATOM 593 C C . LEU A 1 74 ? 1.926 -0.065 -4.184 1.00 94.75 74 LEU A C 1
ATOM 595 O O . LEU A 1 74 ? 1.171 -0.045 -5.157 1.00 94.75 74 LEU A O 1
ATOM 599 N N . MET A 1 75 ? 3.237 0.157 -4.276 1.00 93.62 75 MET A N 1
ATOM 600 C CA . MET A 1 75 ? 3.863 0.666 -5.498 1.00 93.62 75 MET A CA 1
ATOM 601 C C . MET A 1 75 ? 5.282 0.140 -5.686 1.00 93.62 75 MET A C 1
ATOM 603 O O . MET A 1 75 ? 5.989 -0.106 -4.711 1.00 93.62 75 MET A O 1
ATOM 607 N N . TYR A 1 76 ? 5.714 0.050 -6.939 1.00 91.38 76 TYR A N 1
ATOM 608 C CA . TYR A 1 76 ? 7.105 -0.175 -7.314 1.00 91.38 76 TYR A CA 1
ATOM 609 C C . TYR A 1 76 ? 7.804 1.140 -7.635 1.00 91.38 76 TYR A C 1
ATOM 611 O O . TYR A 1 76 ? 7.226 2.007 -8.299 1.00 91.38 76 TYR A O 1
ATOM 619 N N . LYS A 1 77 ? 9.069 1.267 -7.221 1.00 86.38 77 LYS A N 1
ATOM 620 C CA . LYS A 1 77 ? 9.965 2.280 -7.789 1.00 86.38 77 LYS A CA 1
ATOM 621 C C . LYS A 1 77 ? 10.351 1.833 -9.190 1.00 86.38 77 LYS A C 1
ATOM 623 O O . LYS A 1 77 ? 10.934 0.7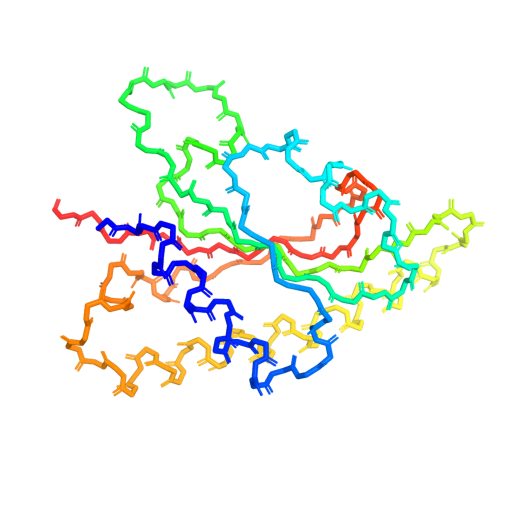63 -9.340 1.00 86.38 77 LYS A O 1
ATOM 628 N N . HIS A 1 78 ? 10.051 2.631 -10.202 1.00 78.94 78 HIS A N 1
ATOM 629 C CA . HIS A 1 78 ? 10.372 2.253 -11.572 1.00 78.94 78 HIS A CA 1
ATOM 630 C C . HIS A 1 78 ? 10.709 3.494 -12.395 1.00 78.94 78 HIS A C 1
ATOM 632 O O . HIS A 1 78 ? 9.980 4.485 -12.373 1.00 78.94 78 HIS A O 1
ATOM 638 N N . ASP A 1 79 ? 11.843 3.454 -13.087 1.00 71.06 79 ASP A N 1
ATOM 639 C CA . ASP A 1 79 ? 12.353 4.574 -13.875 1.00 71.06 79 ASP A CA 1
ATOM 640 C C . ASP A 1 79 ? 11.924 4.365 -15.332 1.00 71.06 79 ASP A C 1
ATOM 642 O O . ASP A 1 79 ? 12.501 3.543 -16.047 1.00 71.06 79 ASP A O 1
ATOM 646 N N . ILE A 1 80 ? 10.842 5.021 -15.769 1.00 61.88 80 ILE A N 1
ATOM 647 C CA . ILE A 1 80 ? 10.317 4.758 -17.112 1.00 61.88 80 ILE A CA 1
ATOM 648 C C . ILE A 1 80 ? 11.174 5.430 -18.178 1.00 61.88 80 ILE A C 1
ATOM 650 O O . ILE A 1 80 ? 11.102 6.635 -18.407 1.00 61.88 80 ILE A O 1
ATOM 654 N N . ASN A 1 81 ? 11.863 4.571 -18.925 1.00 65.00 81 ASN A N 1
ATOM 655 C CA . ASN A 1 81 ? 12.181 4.762 -20.339 1.00 65.00 81 ASN A CA 1
ATOM 656 C C . ASN A 1 81 ? 11.628 3.612 -21.213 1.00 65.00 81 ASN A C 1
ATOM 658 O O . ASN A 1 81 ? 12.009 3.474 -22.374 1.00 65.00 81 ASN A O 1
ATOM 662 N N . GLU A 1 82 ? 10.739 2.773 -20.669 1.00 63.50 82 GLU A N 1
ATOM 663 C CA . GLU A 1 82 ? 10.223 1.566 -21.325 1.00 63.50 82 GLU A CA 1
ATOM 664 C C . GLU A 1 82 ? 8.790 1.746 -21.865 1.00 63.50 82 GLU A C 1
ATOM 666 O O . GLU A 1 82 ? 8.017 2.581 -21.398 1.00 63.50 82 GLU A O 1
ATOM 671 N N . GLY A 1 83 ? 8.443 0.985 -22.910 1.00 72.56 83 GLY A N 1
ATOM 672 C CA . GLY A 1 83 ? 7.167 1.099 -23.624 1.00 72.56 83 GLY A CA 1
ATOM 673 C C . GLY A 1 83 ? 5.936 0.621 -22.835 1.00 72.56 83 GLY A C 1
ATOM 674 O O . GLY A 1 83 ? 6.011 0.174 -21.695 1.00 72.56 83 GLY A O 1
ATOM 675 N N . TYR A 1 84 ? 4.768 0.673 -23.482 1.00 79.06 84 TYR A N 1
ATOM 676 C CA . TYR A 1 84 ? 3.459 0.391 -22.869 1.00 79.06 84 TYR A CA 1
ATOM 677 C C . TYR A 1 84 ? 3.328 -1.005 -22.218 1.00 79.06 84 TYR A C 1
ATOM 679 O O . TYR A 1 84 ? 2.621 -1.161 -21.222 1.00 79.06 84 TYR A O 1
ATOM 687 N N . ASP A 1 85 ? 4.029 -2.020 -22.732 1.00 84.31 85 ASP A N 1
ATOM 688 C CA . ASP A 1 85 ? 3.983 -3.381 -22.178 1.00 84.31 85 ASP A CA 1
ATOM 689 C C . ASP A 1 85 ? 4.637 -3.486 -20.792 1.00 84.31 85 ASP A C 1
ATOM 691 O O . ASP A 1 85 ? 4.128 -4.206 -19.929 1.00 84.31 85 ASP A O 1
ATOM 695 N N . ALA A 1 86 ? 5.718 -2.734 -20.549 1.00 81.50 86 ALA A N 1
ATOM 696 C CA . ALA A 1 86 ? 6.391 -2.690 -19.251 1.00 81.50 86 ALA A CA 1
ATOM 697 C C . ALA A 1 86 ? 5.469 -2.090 -18.180 1.00 81.50 86 ALA A C 1
ATOM 699 O O . ALA A 1 86 ? 5.289 -2.672 -17.109 1.00 81.50 86 ALA A O 1
ATOM 700 N N . TYR A 1 87 ? 4.773 -1.000 -18.523 1.00 80.81 87 TYR A N 1
ATOM 701 C CA . TYR A 1 87 ? 3.738 -0.409 -17.675 1.00 80.81 87 TYR A CA 1
ATOM 702 C C . TYR A 1 87 ? 2.637 -1.403 -17.321 1.00 80.81 87 TYR A C 1
ATOM 704 O O . TYR A 1 87 ? 2.297 -1.573 -16.151 1.00 80.81 87 TYR A O 1
ATOM 712 N N . ARG A 1 88 ? 2.073 -2.080 -18.326 1.00 85.38 88 ARG A N 1
ATOM 713 C CA . ARG A 1 88 ? 0.985 -3.035 -18.104 1.00 85.38 88 ARG A CA 1
ATOM 714 C C . ARG A 1 88 ? 1.421 -4.174 -17.187 1.00 85.38 88 ARG A C 1
ATOM 716 O O . ARG A 1 88 ? 0.657 -4.572 -16.310 1.00 85.38 88 ARG A O 1
ATOM 723 N N . LYS A 1 89 ? 2.637 -4.688 -17.381 1.00 87.88 89 LYS A N 1
ATOM 724 C CA . LYS A 1 89 ? 3.206 -5.720 -16.515 1.00 87.88 89 LYS A CA 1
ATOM 725 C C . LYS A 1 89 ? 3.329 -5.220 -15.075 1.00 87.88 89 LYS A C 1
ATOM 727 O O . LYS A 1 89 ? 2.814 -5.881 -14.182 1.00 87.88 89 LYS A O 1
ATOM 732 N N . LEU A 1 90 ? 3.896 -4.032 -14.864 1.00 89.00 90 LEU A N 1
ATOM 733 C CA . LEU A 1 90 ? 4.046 -3.444 -13.531 1.00 89.00 90 LEU A CA 1
ATOM 734 C C . LEU A 1 90 ? 2.701 -3.310 -12.803 1.00 89.00 90 LEU A C 1
ATOM 736 O O . LEU A 1 90 ? 2.583 -3.707 -11.643 1.00 89.00 90 LEU A O 1
ATOM 740 N N . TYR A 1 91 ? 1.664 -2.792 -13.468 1.00 91.12 91 TYR A N 1
ATOM 741 C CA . TYR A 1 91 ? 0.338 -2.661 -12.852 1.00 91.12 91 TYR A CA 1
ATOM 742 C C . TYR A 1 91 ? -0.332 -4.014 -12.588 1.00 91.12 91 TYR A C 1
ATOM 744 O O . TYR A 1 91 ? -1.036 -4.143 -11.589 1.00 91.12 91 TYR A O 1
ATOM 752 N N . ASN A 1 92 ? -0.115 -5.024 -13.433 1.00 90.88 92 ASN A N 1
ATOM 753 C CA . ASN A 1 92 ? -0.618 -6.376 -13.178 1.00 90.88 92 ASN A CA 1
ATOM 754 C C . ASN A 1 92 ? 0.081 -7.017 -11.971 1.00 90.88 92 ASN A C 1
ATOM 756 O O . ASN A 1 92 ? -0.591 -7.562 -11.095 1.00 90.88 92 ASN A O 1
ATOM 760 N N . ASP A 1 93 ? 1.408 -6.907 -11.905 1.00 90.00 93 ASP A N 1
ATOM 761 C CA . ASP A 1 93 ? 2.213 -7.448 -10.808 1.00 90.00 93 ASP A CA 1
ATOM 762 C C . ASP A 1 93 ? 1.819 -6.766 -9.487 1.00 90.00 93 ASP A C 1
ATOM 764 O O . ASP A 1 93 ? 1.525 -7.427 -8.490 1.00 90.00 93 ASP A O 1
ATOM 768 N N . THR A 1 94 ? 1.674 -5.437 -9.500 1.00 92.31 94 THR A N 1
ATOM 769 C CA . THR A 1 94 ? 1.226 -4.683 -8.319 1.00 92.31 94 THR A CA 1
ATOM 770 C C . THR A 1 94 ? -0.204 -5.046 -7.907 1.00 92.31 94 THR A C 1
ATOM 772 O O . THR A 1 94 ? -0.473 -5.189 -6.714 1.00 92.31 94 THR A O 1
ATOM 775 N N . ALA A 1 95 ? -1.123 -5.242 -8.860 1.00 92.81 95 ALA A N 1
ATOM 776 C CA . ALA A 1 95 ? -2.514 -5.594 -8.562 1.00 92.81 95 ALA A CA 1
ATOM 777 C C . ALA A 1 95 ? -2.627 -6.926 -7.804 1.00 92.81 95 ALA A C 1
ATOM 779 O O . ALA A 1 95 ? -3.435 -7.046 -6.885 1.00 92.81 95 ALA A O 1
ATOM 780 N N . ALA A 1 96 ? -1.783 -7.912 -8.125 1.00 92.12 96 ALA A N 1
ATOM 781 C CA . ALA A 1 96 ? -1.748 -9.173 -7.387 1.00 92.12 96 ALA A CA 1
ATOM 782 C C . ALA A 1 96 ? -1.397 -8.958 -5.902 1.00 92.12 96 ALA A C 1
ATOM 784 O O . ALA A 1 96 ? -2.006 -9.570 -5.019 1.00 92.12 96 ALA A O 1
ATOM 785 N N . HIS A 1 97 ? -0.462 -8.049 -5.610 1.00 93.06 97 HIS A N 1
ATOM 786 C CA . HIS A 1 97 ? -0.105 -7.699 -4.236 1.00 93.06 97 HIS A CA 1
ATOM 787 C C . HIS A 1 97 ? -1.189 -6.875 -3.531 1.00 93.06 97 HIS A C 1
ATOM 789 O O . HIS A 1 97 ? -1.407 -7.080 -2.338 1.00 93.06 97 HIS A O 1
ATOM 795 N N . VAL A 1 98 ? -1.896 -6.000 -4.255 1.00 93.44 98 VAL A N 1
ATOM 796 C CA . VAL A 1 98 ? -3.051 -5.243 -3.737 1.00 93.44 98 VAL A CA 1
ATOM 797 C C . VAL A 1 98 ? -4.152 -6.194 -3.281 1.00 93.44 98 VAL A C 1
ATOM 799 O O . VAL A 1 98 ? -4.589 -6.107 -2.139 1.00 93.44 98 VAL A O 1
ATOM 802 N N . LEU A 1 99 ? -4.535 -7.160 -4.121 1.00 92.19 99 LEU A N 1
ATOM 803 C CA . LEU A 1 99 ? -5.564 -8.152 -3.787 1.00 92.19 99 LEU A CA 1
ATOM 804 C C . LEU A 1 99 ? -5.154 -9.031 -2.595 1.00 92.19 99 LEU A C 1
ATOM 806 O O . LEU A 1 99 ? -5.977 -9.377 -1.747 1.00 92.19 99 LEU A O 1
ATOM 810 N N . ARG A 1 100 ? -3.866 -9.387 -2.496 1.00 91.38 100 ARG A N 1
ATOM 811 C CA . ARG A 1 100 ? -3.337 -10.120 -1.334 1.00 91.38 100 ARG A CA 1
ATOM 812 C C . ARG A 1 100 ? -3.419 -9.278 -0.060 1.00 91.38 100 ARG A C 1
ATOM 814 O O . ARG A 1 100 ? -3.844 -9.791 0.972 1.00 91.38 100 ARG A O 1
ATOM 821 N N . PHE A 1 101 ? -3.035 -8.006 -0.133 1.00 91.38 101 PHE A N 1
ATOM 822 C CA . PHE A 1 101 ? -3.096 -7.074 0.991 1.00 91.38 101 PHE A CA 1
ATOM 823 C C . PHE A 1 101 ? -4.538 -6.802 1.440 1.00 91.38 101 PHE A C 1
ATOM 825 O O . PHE A 1 101 ? -4.816 -6.826 2.637 1.00 91.38 101 PHE 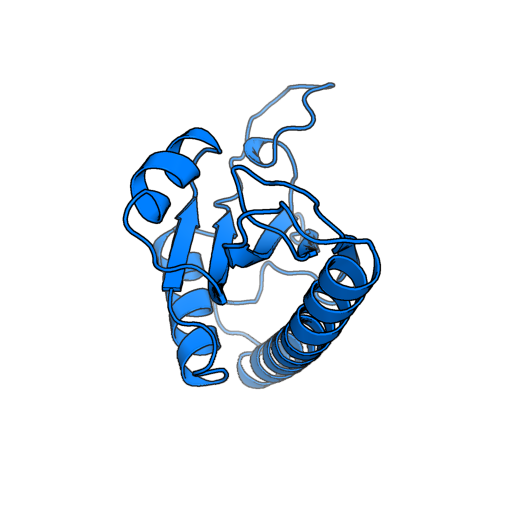A O 1
ATOM 832 N N . GLU A 1 102 ? -5.460 -6.617 0.495 1.00 90.81 102 GLU A N 1
ATOM 833 C CA . GLU A 1 102 ? -6.898 -6.491 0.741 1.00 90.81 102 GLU A CA 1
ATOM 834 C C . GLU A 1 102 ? -7.423 -7.713 1.504 1.00 90.81 102 GLU A C 1
ATOM 836 O O . GLU A 1 102 ? -7.966 -7.580 2.603 1.00 90.81 102 GLU A O 1
ATOM 841 N N . LYS A 1 103 ? -7.208 -8.919 0.962 1.00 91.12 103 LYS A N 1
ATOM 842 C CA . LYS A 1 103 ? -7.648 -10.164 1.599 1.00 91.12 103 LYS A CA 1
ATOM 843 C C . LYS A 1 103 ? -7.077 -10.303 3.010 1.00 91.12 103 LYS A C 1
ATOM 845 O O . LYS A 1 103 ? -7.809 -10.648 3.938 1.00 91.12 103 LYS A O 1
ATOM 850 N N . TRP A 1 104 ? -5.792 -10.001 3.181 1.00 90.75 104 TRP A N 1
ATOM 851 C CA . TRP A 1 104 ? -5.148 -10.016 4.489 1.00 90.75 104 TRP A CA 1
ATOM 852 C C . TRP A 1 104 ? -5.813 -9.031 5.460 1.00 90.75 104 TRP A C 1
ATOM 854 O O . TRP A 1 104 ? -6.132 -9.417 6.583 1.00 90.75 104 TRP A O 1
ATOM 864 N N . LEU A 1 105 ? -6.087 -7.792 5.037 1.00 87.94 105 LEU A N 1
ATOM 865 C CA . LEU A 1 105 ? -6.770 -6.793 5.863 1.00 87.94 105 LEU A CA 1
ATOM 866 C C . LEU A 1 105 ? -8.155 -7.271 6.315 1.00 87.94 105 LEU A C 1
ATOM 868 O O . LEU A 1 105 ? -8.484 -7.126 7.495 1.00 87.94 105 LEU A O 1
ATOM 872 N N . PHE A 1 106 ? -8.936 -7.882 5.420 1.00 87.38 106 PHE A N 1
ATOM 873 C CA . PHE A 1 106 ? -10.228 -8.473 5.772 1.00 87.38 106 PHE A CA 1
ATOM 874 C C . PHE A 1 106 ? -10.079 -9.585 6.815 1.00 87.38 106 PHE A C 1
ATOM 876 O O . PHE A 1 106 ? -10.745 -9.538 7.850 1.00 87.38 106 PHE A O 1
ATOM 883 N N . GLU A 1 107 ? -9.155 -10.526 6.616 1.00 89.25 107 GLU A N 1
ATOM 884 C CA . GLU A 1 107 ? -8.902 -11.595 7.588 1.00 89.25 107 GLU A CA 1
ATOM 885 C C . GLU A 1 107 ? -8.455 -11.053 8.954 1.00 89.25 107 GLU A C 1
ATOM 887 O O . GLU A 1 107 ? -8.884 -11.557 9.995 1.00 89.25 107 GLU A O 1
ATOM 892 N N . GLN A 1 108 ? -7.595 -10.029 8.985 1.00 86.44 108 GLN A N 1
ATOM 893 C CA . GLN A 1 108 ? -7.192 -9.400 10.244 1.00 86.44 108 GLN A CA 1
ATOM 894 C C . GLN A 1 108 ? -8.365 -8.671 10.903 1.00 86.44 108 GLN A C 1
ATOM 896 O O . GLN A 1 108 ? -8.508 -8.734 12.123 1.00 86.44 108 GLN A O 1
ATOM 901 N N . SER A 1 109 ? -9.235 -8.026 10.124 1.00 84.25 109 SER A N 1
ATOM 902 C CA . SER A 1 109 ? -10.422 -7.356 10.660 1.00 84.25 109 SER A CA 1
ATOM 903 C C . SER A 1 109 ? -11.360 -8.326 11.387 1.00 84.25 109 SER A C 1
ATOM 905 O O . SER A 1 109 ? -11.915 -7.971 12.425 1.00 84.25 109 SER A O 1
ATOM 907 N N . GLU A 1 110 ? -11.482 -9.561 10.886 1.00 84.44 110 GLU A N 1
ATOM 908 C CA . GLU A 1 110 ? -12.267 -10.631 11.504 1.00 84.44 110 GLU A CA 1
ATOM 909 C C . GLU A 1 110 ? -11.577 -11.201 12.749 1.00 84.44 110 GLU A C 1
ATOM 911 O O . GLU A 1 110 ? -12.204 -11.340 13.800 1.00 84.44 110 GLU A O 1
ATOM 916 N N . LYS A 1 111 ? -10.268 -11.475 12.664 1.00 82.50 111 LYS A N 1
ATOM 917 C CA . LYS A 1 111 ? -9.468 -12.013 13.782 1.00 82.50 111 LYS A CA 1
ATOM 918 C C . LYS A 1 111 ? -9.404 -11.057 14.973 1.00 82.50 111 LYS A C 1
ATOM 920 O O . LYS A 1 111 ? -9.418 -11.497 16.118 1.00 82.50 111 LYS A O 1
ATOM 925 N N . PHE A 1 112 ? -9.339 -9.757 14.701 1.00 76.81 112 PHE A N 1
ATOM 926 C CA . PHE A 1 112 ? -9.244 -8.696 15.701 1.00 76.81 112 PHE A CA 1
ATOM 927 C C . PHE A 1 112 ? -10.589 -7.995 15.946 1.00 76.81 112 PHE A C 1
ATOM 929 O O . PHE A 1 112 ? -10.611 -6.833 16.363 1.00 76.81 112 PHE A O 1
ATOM 936 N N . GLN A 1 113 ? -11.722 -8.672 15.711 1.00 64.12 113 GLN A N 1
ATOM 937 C CA . GLN A 1 113 ? -13.037 -8.133 16.066 1.00 64.12 113 GLN A CA 1
ATOM 938 C C . GLN A 1 113 ? -13.080 -7.774 17.560 1.00 64.12 113 GLN A C 1
ATOM 940 O O . GLN A 1 113 ? -13.016 -8.634 18.433 1.00 64.12 113 GLN A O 1
ATOM 945 N N . GLY A 1 114 ? -13.170 -6.472 17.848 1.00 58.94 114 GLY A N 1
ATOM 946 C CA . GLY A 1 114 ? -13.161 -5.916 19.206 1.00 58.94 114 GLY A CA 1
ATOM 947 C C . GLY A 1 114 ? -11.836 -5.278 19.638 1.00 58.94 114 GLY A C 1
ATOM 948 O O . GLY A 1 114 ? -11.824 -4.541 20.624 1.00 58.94 114 GLY A O 1
ATOM 949 N N . ASP A 1 115 ? -10.747 -5.475 18.891 1.00 64.94 115 ASP A N 1
ATOM 950 C CA . ASP A 1 115 ? -9.454 -4.871 19.205 1.00 64.94 115 ASP A CA 1
ATOM 951 C C . ASP A 1 115 ? -9.351 -3.416 18.703 1.00 64.94 115 ASP A C 1
ATOM 953 O O . ASP A 1 115 ? -9.981 -2.980 17.734 1.00 64.94 115 ASP A O 1
ATOM 957 N N . CYS A 1 116 ? -8.524 -2.623 19.380 1.00 66.44 116 CYS A N 1
ATOM 958 C CA . CYS A 1 116 ? -8.355 -1.187 19.148 1.00 66.44 116 CYS A CA 1
ATOM 959 C C . CYS A 1 116 ? -7.774 -0.851 17.759 1.00 66.44 116 CYS A C 1
ATOM 961 O O . CYS A 1 116 ? -7.892 0.298 17.308 1.00 66.44 116 CYS A O 1
ATOM 963 N N . LEU A 1 117 ? -7.123 -1.821 17.111 1.00 76.44 117 LEU A N 1
ATOM 964 C CA . LEU A 1 117 ? -6.287 -1.596 15.934 1.00 76.44 117 LEU A CA 1
ATOM 965 C C . LEU A 1 117 ? -7.107 -1.308 14.669 1.00 76.44 117 LEU A C 1
ATOM 967 O O . LEU A 1 117 ? -6.840 -0.313 14.002 1.00 76.44 117 LEU A O 1
ATOM 971 N N . PHE A 1 118 ? -8.143 -2.108 14.397 1.00 80.88 118 PHE A N 1
ATOM 972 C CA . PHE A 1 118 ? -8.912 -2.049 13.143 1.00 80.88 118 PHE A CA 1
ATOM 973 C C . PHE A 1 118 ? -10.342 -1.518 13.300 1.00 80.88 118 PHE A C 1
ATOM 975 O O . PHE A 1 118 ? -11.044 -1.311 12.313 1.00 80.88 118 PHE A O 1
ATOM 982 N N . LYS A 1 119 ? -10.796 -1.268 14.535 1.00 81.06 119 LYS A N 1
ATOM 983 C CA . LYS A 1 119 ? -12.198 -0.912 14.820 1.00 81.06 119 LYS A CA 1
ATOM 984 C C . LYS A 1 119 ? -12.716 0.311 14.053 1.00 81.06 119 LYS A C 1
ATOM 986 O O . LYS A 1 119 ? -13.904 0.364 13.738 1.00 81.06 119 LYS A O 1
ATOM 991 N N . ASP A 1 120 ? -11.829 1.268 13.775 1.00 80.62 120 ASP A N 1
ATOM 992 C CA . ASP A 1 120 ? -12.158 2.572 13.193 1.00 80.62 120 ASP A CA 1
ATOM 993 C C . ASP A 1 120 ? -12.244 2.528 11.650 1.00 80.62 120 ASP A C 1
ATOM 995 O O . ASP A 1 120 ? -12.580 3.539 11.046 1.00 80.62 120 ASP A O 1
ATOM 999 N N . ILE A 1 121 ? -11.956 1.389 11.009 1.00 84.44 121 ILE A N 1
ATOM 1000 C CA . ILE A 1 121 ? -11.928 1.236 9.545 1.00 84.44 121 ILE A CA 1
ATOM 1001 C C . ILE A 1 121 ? -13.237 0.588 9.072 1.00 84.44 121 ILE A C 1
ATOM 1003 O O . ILE A 1 121 ? -13.693 -0.401 9.661 1.00 84.44 121 ILE A O 1
ATOM 1007 N N . ASP A 1 122 ? -13.862 1.135 8.026 1.00 85.56 122 ASP A N 1
ATOM 1008 C CA . ASP A 1 122 ? -14.978 0.490 7.328 1.00 85.56 122 ASP A CA 1
ATOM 1009 C C . ASP A 1 122 ? -14.480 -0.287 6.106 1.00 85.56 122 ASP A C 1
ATOM 1011 O O . ASP A 1 122 ? -14.383 0.230 4.997 1.00 85.56 122 ASP A O 1
ATOM 1015 N N . PHE A 1 123 ? -14.197 -1.572 6.302 1.00 84.31 123 PHE A N 1
ATOM 1016 C CA . PHE A 1 123 ? -13.657 -2.440 5.256 1.00 84.31 123 PHE A CA 1
ATOM 1017 C C . PHE A 1 123 ? -14.579 -2.621 4.039 1.00 84.31 123 PHE A C 1
ATOM 1019 O O . PHE A 1 123 ? -14.112 -3.012 2.977 1.00 84.31 123 PHE A O 1
ATOM 1026 N N . ARG A 1 124 ? -15.875 -2.294 4.144 1.00 83.88 124 ARG A N 1
ATOM 1027 C CA . ARG A 1 124 ? -16.820 -2.373 3.012 1.00 83.88 124 ARG A CA 1
ATOM 1028 C C . ARG A 1 124 ? -16.597 -1.281 1.968 1.00 83.88 124 ARG A C 1
ATOM 1030 O O . ARG A 1 124 ? -17.161 -1.355 0.885 1.00 83.88 124 ARG A O 1
ATOM 1037 N N . THR A 1 125 ? -15.828 -0.259 2.327 1.00 86.88 125 THR A N 1
ATOM 1038 C CA . THR A 1 125 ? -15.527 0.905 1.484 1.00 86.88 125 THR A CA 1
ATOM 1039 C C . THR A 1 125 ? -14.162 0.792 0.812 1.00 86.88 125 THR A C 1
ATOM 1041 O O . THR A 1 125 ? -13.634 1.795 0.337 1.00 86.88 125 THR A O 1
ATOM 1044 N N . PHE A 1 126 ? -13.584 -0.417 0.807 1.00 89.75 126 PHE A N 1
ATOM 1045 C CA . PHE A 1 126 ? -12.354 -0.683 0.080 1.00 89.75 126 PHE A CA 1
ATOM 1046 C C . PHE A 1 126 ? -12.507 -0.278 -1.378 1.00 89.75 126 PHE A C 1
ATOM 1048 O O . PHE A 1 126 ? -13.463 -0.669 -2.050 1.00 89.75 126 PHE A O 1
ATOM 1055 N N . ASP A 1 127 ? -11.529 0.476 -1.845 1.00 89.56 127 ASP A N 1
ATOM 1056 C CA . ASP A 1 127 ? -11.404 0.850 -3.235 1.00 89.56 127 ASP A CA 1
ATOM 1057 C C . ASP A 1 127 ? -9.924 1.100 -3.550 1.00 89.56 127 ASP A C 1
ATOM 1059 O O . ASP A 1 127 ? -9.123 1.410 -2.656 1.00 89.56 127 ASP A O 1
ATOM 1063 N N . ALA A 1 128 ? -9.552 0.864 -4.805 1.00 91.69 128 ALA A N 1
ATOM 1064 C CA . ALA A 1 128 ? -8.170 0.836 -5.252 1.00 91.69 128 ALA A CA 1
ATOM 1065 C C . ALA A 1 128 ? -8.018 1.516 -6.616 1.00 91.69 128 ALA A C 1
ATOM 1067 O O . ALA A 1 128 ? -8.395 0.965 -7.651 1.00 91.69 128 ALA A O 1
ATOM 1068 N N . ASP A 1 129 ? -7.387 2.686 -6.616 1.00 91.81 129 ASP A N 1
ATOM 1069 C CA . ASP A 1 129 ? -7.159 3.492 -7.809 1.00 91.81 129 ASP A CA 1
ATOM 1070 C C . ASP A 1 129 ? -5.725 3.315 -8.325 1.00 91.81 129 ASP A C 1
ATOM 1072 O O . ASP A 1 129 ? -4.772 3.353 -7.535 1.00 91.81 129 ASP A O 1
ATOM 1076 N N . PRO A 1 130 ? -5.513 3.164 -9.644 1.00 91.19 130 PRO A N 1
ATOM 1077 C CA . PRO A 1 130 ? -4.173 3.165 -10.206 1.00 91.19 130 PRO A CA 1
ATOM 1078 C C . PRO A 1 130 ? -3.542 4.555 -10.063 1.00 91.19 130 PRO A C 1
ATOM 1080 O O . PRO A 1 130 ? -4.146 5.577 -10.384 1.00 91.19 130 PRO A O 1
ATOM 1083 N N . VAL A 1 131 ? -2.283 4.589 -9.637 1.00 89.25 131 VAL A N 1
ATOM 1084 C CA . VAL A 1 131 ? -1.492 5.813 -9.507 1.00 89.25 131 VAL A CA 1
ATOM 1085 C C . VAL A 1 131 ? -0.239 5.693 -10.358 1.00 89.25 131 VAL A C 1
ATOM 1087 O O . VAL A 1 131 ? 0.518 4.722 -10.270 1.00 89.25 131 VAL A O 1
ATOM 1090 N N . SER A 1 132 ? -0.028 6.691 -11.211 1.00 87.62 132 SER A N 1
ATOM 1091 C CA . SER A 1 132 ? 1.138 6.795 -12.084 1.00 87.62 132 SER A CA 1
ATOM 1092 C C . SER A 1 132 ? 2.077 7.890 -11.606 1.00 87.62 132 SER A C 1
ATOM 1094 O O . SER A 1 132 ? 1.636 9.012 -11.361 1.00 87.62 132 SER A O 1
ATOM 1096 N N . ASN A 1 133 ? 3.371 7.585 -11.569 1.00 84.06 133 ASN A N 1
ATOM 1097 C CA . ASN A 1 133 ? 4.441 8.533 -11.284 1.00 84.06 133 ASN A CA 1
ATOM 1098 C C . ASN A 1 133 ? 4.249 9.314 -9.973 1.00 84.06 133 ASN A C 1
ATOM 1100 O O . ASN A 1 133 ? 4.433 10.533 -9.912 1.00 84.06 133 ASN A O 1
ATOM 1104 N N . TYR A 1 134 ? 3.906 8.610 -8.898 1.00 84.56 134 TYR A N 1
ATOM 1105 C CA . TYR A 1 134 ? 3.945 9.172 -7.556 1.00 84.56 134 TYR A CA 1
ATOM 1106 C C . TYR A 1 134 ? 5.406 9.340 -7.134 1.00 84.56 134 TYR A C 1
ATOM 1108 O O . TYR A 1 134 ? 5.994 8.472 -6.503 1.00 84.56 134 TYR A O 1
ATOM 1116 N N . LYS A 1 135 ? 6.035 10.434 -7.580 1.00 84.56 135 LYS A N 1
ATOM 1117 C CA . LYS A 1 135 ? 7.455 10.739 -7.320 1.00 84.56 135 LYS A CA 1
ATOM 1118 C C . LYS A 1 135 ? 8.407 9.610 -7.770 1.00 84.56 135 LYS A C 1
ATOM 1120 O O . LYS A 1 135 ? 9.338 9.264 -7.051 1.00 84.56 135 LYS A O 1
ATOM 1125 N N . GLY A 1 136 ? 8.169 9.029 -8.950 1.00 83.25 136 GLY A N 1
ATOM 1126 C CA . GLY A 1 136 ? 8.940 7.884 -9.463 1.00 83.25 136 GLY A CA 1
ATOM 1127 C C . GLY A 1 136 ? 8.399 6.506 -9.059 1.00 83.25 136 GLY A C 1
ATOM 1128 O O . GLY A 1 136 ? 9.027 5.491 -9.361 1.00 83.25 136 GLY A O 1
ATOM 1129 N N . PHE A 1 137 ? 7.235 6.457 -8.404 1.00 88.94 137 PHE A N 1
ATOM 1130 C CA . PHE A 1 137 ? 6.547 5.218 -8.044 1.00 88.94 137 PHE A CA 1
ATOM 1131 C C . PHE A 1 137 ? 5.296 4.982 -8.885 1.00 88.94 137 PHE A C 1
ATOM 1133 O O . PHE A 1 137 ? 4.580 5.917 -9.254 1.00 88.94 137 PHE A O 1
ATOM 1140 N N . TYR A 1 138 ? 5.006 3.711 -9.151 1.00 90.75 138 TYR A N 1
ATOM 1141 C CA . TYR A 1 138 ? 3.862 3.269 -9.946 1.00 90.75 138 TYR A CA 1
ATOM 1142 C C . TYR A 1 138 ? 3.162 2.109 -9.243 1.00 90.75 138 TYR A C 1
ATOM 1144 O O . TYR A 1 138 ? 3.822 1.216 -8.714 1.00 90.75 138 TYR A O 1
ATOM 1152 N N . GLY A 1 139 ? 1.832 2.127 -9.199 1.00 93.50 139 GLY A N 1
ATOM 1153 C CA . GLY A 1 139 ? 1.072 1.110 -8.479 1.00 93.50 139 GLY A CA 1
ATOM 1154 C C . GLY A 1 139 ? -0.339 1.560 -8.151 1.00 93.50 139 GLY A C 1
ATOM 1155 O O . GLY A 1 139 ? -0.980 2.204 -8.974 1.00 93.50 139 GLY A O 1
ATOM 1156 N N . TYR A 1 140 ? -0.823 1.242 -6.955 1.00 94.94 140 TYR A N 1
ATOM 1157 C CA . TYR A 1 140 ? -2.197 1.549 -6.561 1.00 94.94 140 TYR A CA 1
ATOM 1158 C C . TYR A 1 140 ? -2.254 2.313 -5.247 1.00 94.94 140 TYR A C 1
ATOM 1160 O O . TYR A 1 140 ? -1.501 2.034 -4.311 1.00 94.94 140 TYR A O 1
ATOM 1168 N N . MET A 1 141 ? -3.196 3.245 -5.181 1.00 92.62 141 MET A N 1
ATOM 1169 C CA . MET A 1 141 ? -3.700 3.815 -3.945 1.00 92.62 141 MET A CA 1
ATOM 1170 C C . MET A 1 141 ? -4.886 2.978 -3.492 1.00 92.62 141 MET A C 1
ATOM 1172 O O . MET A 1 141 ? -5.867 2.863 -4.212 1.00 92.62 141 MET A O 1
ATOM 1176 N N . MET A 1 142 ? -4.802 2.427 -2.293 1.00 92.44 142 MET A N 1
ATOM 1177 C CA . MET A 1 142 ? -5.881 1.714 -1.629 1.00 92.44 142 MET A CA 1
ATOM 1178 C C . MET A 1 142 ? -6.442 2.608 -0.536 1.00 92.44 142 MET A C 1
ATOM 1180 O O . MET A 1 142 ? -5.682 3.123 0.292 1.00 92.44 142 MET A O 1
ATOM 1184 N N . HIS A 1 143 ? -7.760 2.767 -0.487 1.00 89.88 143 HIS A N 1
ATOM 1185 C CA . HIS A 1 143 ? -8.395 3.537 0.573 1.00 89.88 143 HIS A CA 1
ATOM 1186 C C . HIS A 1 143 ? -9.609 2.857 1.183 1.00 89.88 143 HIS A C 1
ATOM 1188 O O . HIS A 1 143 ? -10.285 2.045 0.562 1.00 89.88 143 HIS A O 1
ATOM 1194 N N . PHE A 1 144 ? -9.866 3.233 2.430 1.00 88.88 144 PHE A N 1
ATOM 1195 C CA . PHE A 1 144 ? -11.031 2.839 3.208 1.00 88.88 144 PHE A CA 1
ATOM 1196 C C . PHE A 1 144 ? -11.560 4.070 3.919 1.00 88.88 144 PHE A C 1
ATOM 1198 O O . PHE A 1 144 ? -10.780 4.835 4.488 1.00 88.88 144 PHE A O 1
ATOM 1205 N N . ASP A 1 145 ? -12.867 4.242 3.966 1.00 85.50 145 ASP A N 1
ATOM 1206 C CA . ASP A 1 145 ? -13.481 5.234 4.828 1.00 85.50 145 ASP A CA 1
ATOM 1207 C C . ASP A 1 145 ? -13.265 4.856 6.298 1.00 85.50 145 ASP A C 1
ATOM 1209 O O . ASP A 1 145 ? -13.333 3.691 6.715 1.00 85.50 145 ASP A O 1
ATOM 1213 N N . LEU A 1 146 ? -12.988 5.871 7.111 1.00 83.00 146 LEU A N 1
ATOM 1214 C CA . LEU A 1 146 ? -12.950 5.713 8.556 1.00 83.00 146 LEU A CA 1
ATOM 1215 C C . LEU A 1 146 ? -14.362 5.883 9.108 1.00 83.00 146 LEU A C 1
ATOM 1217 O O . LEU A 1 146 ? -15.052 6.849 8.777 1.00 83.00 146 LEU A O 1
ATOM 1221 N N . LYS A 1 147 ? -14.774 4.981 10.003 1.00 77.88 147 LYS A N 1
ATOM 1222 C CA . LYS A 1 147 ? -16.057 5.088 10.701 1.00 77.88 147 LYS A CA 1
ATOM 1223 C C . LYS A 1 147 ? -16.082 6.404 11.469 1.00 77.88 147 LYS A C 1
ATOM 1225 O O . LYS A 1 147 ? -15.319 6.600 12.420 1.00 77.88 147 LYS A O 1
ATOM 1230 N N . THR A 1 148 ? -16.957 7.310 11.055 1.00 62.16 148 THR A N 1
ATOM 1231 C CA . THR A 1 148 ? -17.299 8.486 11.846 1.00 62.16 148 THR A CA 1
ATOM 1232 C C . THR A 1 148 ? -17.988 8.014 13.124 1.00 62.16 148 THR A C 1
ATOM 1234 O O . THR A 1 148 ? -18.872 7.157 13.086 1.00 62.16 148 THR A O 1
ATOM 1237 N N . LYS A 1 149 ? -17.511 8.509 14.269 1.00 51.25 149 LYS A N 1
ATOM 1238 C CA . LYS A 1 149 ? -18.226 8.360 15.538 1.00 51.25 149 LYS A CA 1
ATOM 1239 C C . LYS A 1 149 ? -19.462 9.243 15.550 1.00 51.25 149 LYS A C 1
ATOM 1241 O O . LYS A 1 149 ? -19.367 10.356 14.987 1.00 51.25 149 LYS A O 1
#

Secondary structure (DSSP, 8-state):
---HHHHHHHHHHHHHH-TTEEEEEEESSTHHHHHHHTTPPTT-EEEEEEPPP--SS-SS---GGGSSEEEEEEEEE----S-HHHHHHHHHHHHHHHHHHHHHHHHHHHHTTT-TTTTTB-GGG-EEEEEEEETTEEEEEEEEEB---

Radius of gyration: 15.25 Å; chains: 1; bounding box: 37×35×43 Å

pLDDT: mean 80.89, std 13.57, range [37.91, 94.94]

Sequence (149 aa):
MITEAKLSRIQEMAKADNPEIKHNITLVTDEDVAIFTRDMPGDELVLFGVLPSFGLDFKNLDEFKHKNKMIFFLMYKHDINEGYDAYRKLYNDTAAHVLRFEKWLFEQSEKFQGDCLFKDIDFRTFDADPVSNYKGFYGYMMHFDLKTK

Foldseek 3Di:
DDDPVLQVVLQVVLCVQVVLAPEEAEDAFLVVCCVVCVPPDFFRWHKYWYDAAPDPDDDDDPGSVHAQKGKIWTWTQHDDPDDPVVLVVRAVVQVVSVVVSLVVLVVVCVVQVVPPRPPQWDSVQWDWDWDDPSVRITYIMIITHTDDD